Protein AF-A0A4R6KTM1-F1 (afdb_monomer_lite)

Foldseek 3Di:
DDQADDPPPWGDDPQKIWDQAPVRFIKIWDWDDDQQKTKTWIAGPVRPFIDIDMDRDPPPPDDCVVVVSVVVSVSVVD

Organism: NCBI:txid2512215

pLDDT: mean 88.46, std 13.03, range [47.44, 98.25]

Secondary structure (DSSP, 8-state):
------GGG-EE-SS-EEEE-TTS-EEEEEEEEETTEEEEEEEETTSSSEEEEEE---TTT---HHHHHHHHHHHHH-

InterPro domains:
  IPR012338 Beta-lactamase/transpeptidase-like [G3DSA:3.40.710.10] (1-77)

Radius of gyration: 13.01 Å; chains: 1; bounding box: 32×31×32 Å

Structure (mmCIF, N/CA/C/O backbone):
data_AF-A0A4R6KTM1-F1
#
_entry.id   AF-A0A4R6KTM1-F1
#
loop_
_atom_site.group_PDB
_atom_site.id
_atom_site.type_symbol
_atom_site.label_atom_id
_atom_site.label_alt_id
_atom_site.label_comp_id
_atom_site.label_asym_id
_atom_site.label_entity_id
_atom_site.label_seq_id
_atom_site.pdbx_PDB_ins_code
_atom_site.Cartn_x
_atom_site.Cartn_y
_atom_site.Cartn_z
_atom_site.occupancy
_atom_site.B_iso_or_equiv
_atom_site.auth_seq_id
_atom_site.auth_comp_id
_atom_site.auth_asym_id
_atom_site.auth_atom_id
_atom_site.pdbx_PDB_model_num
ATOM 1 N N . MET A 1 1 ? -1.088 25.225 11.548 1.00 47.50 1 MET A N 1
ATOM 2 C CA . MET A 1 1 ? -0.935 23.756 11.464 1.00 47.50 1 MET A CA 1
ATOM 3 C C . MET A 1 1 ? -0.424 23.446 10.067 1.00 47.50 1 MET A C 1
ATOM 5 O O . MET A 1 1 ? -1.061 23.886 9.121 1.00 47.50 1 MET A O 1
ATOM 9 N N . LYS A 1 2 ? 0.767 22.852 9.916 1.00 51.34 2 LYS A N 1
ATOM 10 C CA . LYS A 1 2 ? 1.323 22.586 8.579 1.00 51.34 2 LYS A CA 1
ATOM 11 C C . LYS A 1 2 ? 0.522 21.451 7.940 1.00 51.34 2 LYS A C 1
ATOM 13 O O . LYS A 1 2 ? 0.449 20.368 8.514 1.00 51.34 2 LYS A O 1
ATOM 18 N N . THR A 1 3 ? -0.107 21.719 6.802 1.00 53.03 3 THR A N 1
ATOM 19 C CA . THR A 1 3 ? -0.780 20.694 6.001 1.00 53.03 3 THR A CA 1
ATOM 20 C C . THR A 1 3 ? 0.285 19.748 5.466 1.00 53.03 3 THR A C 1
ATOM 22 O O . THR A 1 3 ? 1.256 20.197 4.860 1.00 53.03 3 THR A O 1
ATOM 25 N N . GLN A 1 4 ? 0.149 18.456 5.741 1.00 55.38 4 GLN A N 1
ATOM 26 C CA . GLN A 1 4 ? 1.079 17.459 5.225 1.00 55.38 4 GLN A CA 1
ATOM 27 C C . GLN A 1 4 ? 0.846 17.321 3.722 1.00 55.38 4 GLN A C 1
ATOM 29 O O . GLN A 1 4 ? -0.252 16.972 3.296 1.00 55.38 4 GLN A O 1
ATOM 34 N N . GLY A 1 5 ? 1.854 17.694 2.937 1.00 47.44 5 GLY A N 1
ATOM 35 C CA . GLY A 1 5 ? 1.817 17.636 1.485 1.00 47.44 5 GLY A CA 1
ATOM 36 C C . GLY A 1 5 ? 2.293 16.275 1.013 1.00 47.44 5 GLY A C 1
ATOM 37 O O . GLY A 1 5 ? 3.494 16.077 0.864 1.00 47.44 5 GLY A O 1
ATOM 38 N N . ILE A 1 6 ? 1.358 15.360 0.784 1.00 57.28 6 ILE A N 1
ATOM 39 C CA . ILE A 1 6 ? 1.584 14.254 -0.141 1.00 57.28 6 ILE A CA 1
ATOM 40 C C . ILE A 1 6 ? 0.593 14.398 -1.288 1.00 57.28 6 ILE A C 1
ATOM 42 O O . ILE A 1 6 ? -0.546 14.841 -1.103 1.00 57.28 6 ILE A O 1
ATOM 46 N N . GLU A 1 7 ? 1.046 14.045 -2.481 1.00 60.53 7 GLU A N 1
ATOM 47 C CA . GLU A 1 7 ? 0.226 14.023 -3.682 1.00 60.53 7 GLU A CA 1
ATOM 48 C C . GLU A 1 7 ? -0.993 13.094 -3.506 1.00 60.53 7 GLU A C 1
ATOM 50 O O . GLU A 1 7 ? -0.957 12.106 -2.769 1.00 60.53 7 GLU A O 1
ATOM 55 N N . GLY A 1 8 ? -2.120 13.443 -4.133 1.00 62.47 8 GLY A N 1
ATOM 56 C CA . GLY A 1 8 ? -3.328 12.607 -4.116 1.00 62.47 8 GLY A CA 1
ATOM 57 C C . GLY A 1 8 ? -4.142 12.615 -2.813 1.00 62.47 8 GLY A C 1
ATOM 58 O O . GLY A 1 8 ? -4.994 11.752 -2.629 1.00 62.47 8 GLY A O 1
ATOM 59 N N . GLY A 1 9 ? -3.914 13.563 -1.894 1.00 66.38 9 GLY A N 1
ATOM 60 C CA . GLY A 1 9 ? -4.713 13.695 -0.662 1.00 66.38 9 GLY A CA 1
ATOM 61 C C . GLY A 1 9 ? -4.375 12.675 0.433 1.00 66.38 9 GLY A C 1
ATOM 62 O O . GLY A 1 9 ? -5.067 12.614 1.454 1.00 66.38 9 GLY A O 1
ATOM 63 N N . LYS A 1 10 ? -3.300 11.901 0.240 1.00 73.31 10 LYS A N 1
ATOM 64 C CA . LYS A 1 10 ? -2.729 11.005 1.249 1.00 73.31 10 LYS A CA 1
ATOM 65 C C . LYS A 1 10 ? -2.173 11.853 2.407 1.00 73.31 10 LYS A C 1
ATOM 67 O O . LYS A 1 10 ? -1.579 12.908 2.194 1.00 73.31 10 LYS A O 1
ATOM 72 N N . LYS A 1 11 ? -2.394 11.418 3.647 1.00 86.12 11 LYS A N 1
ATOM 73 C CA . LYS A 1 11 ? -1.848 12.045 4.868 1.00 86.12 11 LYS A CA 1
ATOM 74 C C . LYS A 1 11 ? -0.732 11.161 5.436 1.00 86.12 11 LYS A C 1
ATOM 76 O O . LYS A 1 11 ? -0.761 9.958 5.192 1.00 86.12 11 LYS A O 1
ATOM 81 N N . TYR A 1 12 ? 0.253 11.730 6.143 1.00 88.06 12 TYR A N 1
ATOM 82 C CA . TYR A 1 12 ? 1.469 11.005 6.554 1.00 88.06 12 TYR A CA 1
ATOM 83 C C . TYR A 1 12 ? 1.893 11.234 8.005 1.00 88.06 12 TYR A C 1
ATOM 85 O O . TYR A 1 12 ? 2.154 12.348 8.442 1.00 88.06 12 TYR A O 1
ATOM 93 N N . GLY A 1 13 ? 2.067 10.167 8.765 1.00 89.88 13 GLY A N 1
ATOM 94 C CA . GLY A 1 13 ? 2.441 10.227 10.173 1.00 89.88 13 GLY A CA 1
ATOM 95 C C . GLY A 1 13 ? 3.917 9.929 10.392 1.00 89.88 13 GLY A C 1
ATOM 96 O O . GLY A 1 13 ? 4.790 10.303 9.613 1.00 89.88 13 GLY A O 1
ATOM 97 N N . LEU A 1 14 ? 4.192 9.195 11.465 1.00 92.56 14 LEU A N 1
ATOM 98 C CA . LEU A 1 14 ? 5.512 8.648 11.766 1.00 92.56 14 LEU A CA 1
ATOM 99 C C . LEU A 1 14 ? 5.778 7.403 10.901 1.00 92.56 14 LEU A C 1
ATOM 101 O O . LEU A 1 14 ? 5.759 6.285 11.402 1.00 92.56 14 LEU A O 1
ATOM 105 N N . GLY A 1 15 ? 5.971 7.597 9.593 1.00 90.06 15 GLY A N 1
ATOM 106 C CA . GLY A 1 15 ? 6.235 6.498 8.649 1.00 90.06 15 GLY A CA 1
ATOM 107 C C . GLY A 1 15 ? 4.992 5.717 8.209 1.00 90.06 15 GLY A C 1
ATOM 108 O O . GLY A 1 15 ? 5.115 4.583 7.753 1.00 90.06 15 GLY A O 1
ATOM 109 N N . LEU A 1 16 ? 3.806 6.305 8.378 1.00 92.50 16 LEU A N 1
ATOM 110 C CA . LEU A 1 16 ? 2.523 5.672 8.090 1.00 92.50 16 LEU A CA 1
ATOM 111 C C . LEU A 1 16 ? 1.658 6.617 7.259 1.00 92.50 16 LEU A C 1
ATOM 113 O O . LEU A 1 16 ? 1.282 7.691 7.735 1.00 92.50 16 LEU A O 1
ATOM 117 N N . ALA A 1 17 ? 1.337 6.216 6.036 1.00 92.50 17 ALA A N 1
ATOM 118 C CA . ALA A 1 17 ? 0.374 6.892 5.187 1.00 92.50 17 ALA A CA 1
ATOM 119 C C . ALA A 1 17 ? -1.056 6.474 5.551 1.00 92.50 17 ALA A C 1
ATOM 121 O O . ALA A 1 17 ? -1.301 5.343 5.976 1.00 92.50 17 ALA A O 1
ATOM 122 N N . TRP A 1 18 ? -2.022 7.367 5.342 1.00 93.75 18 TRP A N 1
ATOM 123 C CA . TRP A 1 18 ? -3.435 6.997 5.353 1.00 93.75 18 TRP A CA 1
A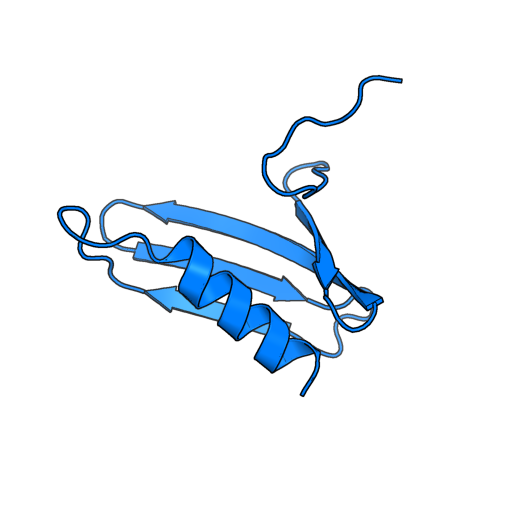TOM 124 C C . TRP A 1 18 ? -4.260 7.796 4.353 1.00 93.75 18 TRP A C 1
ATOM 126 O O . TRP A 1 18 ? -3.955 8.950 4.030 1.00 93.75 18 TRP A O 1
ATOM 136 N N . ARG A 1 19 ? -5.333 7.164 3.878 1.00 92.75 19 ARG A N 1
ATOM 137 C CA . ARG A 1 19 ? -6.326 7.759 2.980 1.00 92.75 19 ARG A CA 1
ATOM 138 C C . ARG A 1 19 ? -7.698 7.140 3.203 1.00 92.75 19 ARG A C 1
ATOM 140 O O . ARG A 1 19 ? -7.806 6.015 3.691 1.00 92.75 19 ARG A O 1
ATOM 147 N N . ASP A 1 20 ? -8.730 7.878 2.822 1.00 93.81 20 ASP A N 1
ATOM 148 C CA . ASP A 1 20 ? -10.090 7.354 2.748 1.00 93.81 20 ASP A CA 1
ATOM 149 C C . ASP A 1 20 ? -10.300 6.780 1.335 1.00 93.81 20 ASP A C 1
ATOM 151 O O . ASP A 1 20 ? -9.978 7.425 0.337 1.00 93.81 20 ASP A O 1
ATOM 155 N N . THR A 1 21 ? -10.759 5.532 1.247 1.00 94.06 21 THR A N 1
ATOM 156 C CA . THR A 1 21 ? -11.116 4.866 -0.020 1.00 94.06 21 THR A CA 1
ATOM 157 C C . THR A 1 21 ? -12.403 5.464 -0.608 1.00 94.06 21 THR A C 1
ATOM 159 O O . THR A 1 21 ? -13.164 6.108 0.122 1.00 94.06 21 THR A O 1
ATOM 162 N N . PRO A 1 22 ? -12.724 5.225 -1.895 1.00 94.69 22 PRO A N 1
ATOM 163 C CA . PRO A 1 22 ? -13.965 5.717 -2.502 1.00 94.69 22 PRO A CA 1
ATOM 164 C C . PRO A 1 22 ? -15.251 5.267 -1.788 1.00 94.69 22 PRO A C 1
ATOM 166 O O . PRO A 1 22 ? -16.258 5.967 -1.853 1.00 94.69 22 PRO A O 1
ATOM 169 N N . CYS A 1 23 ? -15.226 4.133 -1.075 1.00 96.38 23 CYS A N 1
ATOM 170 C CA . CYS A 1 23 ? -16.348 3.654 -0.258 1.00 96.38 23 CYS A CA 1
ATOM 17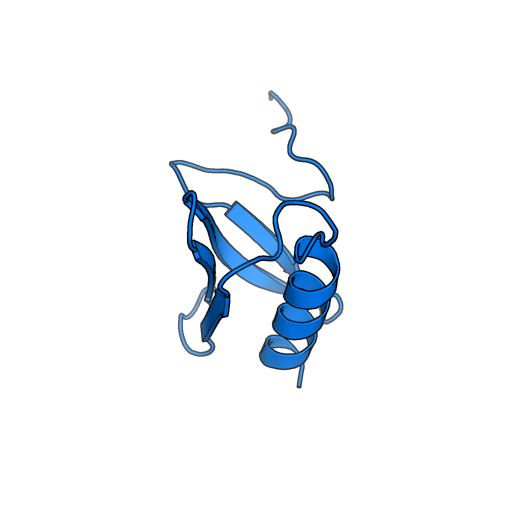1 C C . CYS A 1 23 ? -16.361 4.209 1.183 1.00 96.38 23 CYS A C 1
ATOM 173 O O . CYS A 1 23 ? -17.144 3.749 2.012 1.00 96.38 23 CYS A O 1
ATOM 175 N N . GLY A 1 24 ? -15.512 5.192 1.505 1.00 95.62 24 GLY A N 1
ATOM 176 C CA . GLY A 1 24 ? -15.490 5.876 2.802 1.00 95.62 24 GLY A CA 1
ATOM 177 C C . GLY A 1 24 ? -14.746 5.135 3.917 1.00 95.62 24 GLY A C 1
ATOM 178 O O . GLY A 1 24 ? -14.797 5.561 5.069 1.00 95.62 24 GLY A O 1
ATOM 179 N N . ILE A 1 25 ? -14.045 4.041 3.605 1.00 96.81 25 ILE A N 1
ATOM 180 C CA . ILE A 1 25 ? -13.239 3.293 4.579 1.00 96.81 25 ILE A CA 1
ATOM 181 C C . ILE A 1 25 ? -11.835 3.893 4.637 1.00 96.81 25 ILE A C 1
ATOM 183 O O . ILE A 1 25 ? -11.169 3.988 3.603 1.00 96.81 25 ILE A O 1
ATOM 187 N N . ARG A 1 26 ? -11.362 4.243 5.838 1.00 95.56 26 ARG A N 1
ATOM 188 C CA . ARG A 1 26 ? -9.975 4.665 6.056 1.00 95.56 26 ARG A CA 1
ATOM 189 C C . ARG A 1 26 ? -9.031 3.471 6.092 1.00 95.56 26 ARG A C 1
ATOM 191 O O . ARG A 1 26 ? -9.268 2.511 6.827 1.00 95.56 26 ARG A O 1
ATOM 198 N N . ILE A 1 27 ? -7.937 3.582 5.348 1.00 96.75 27 ILE A N 1
ATOM 199 C CA . ILE A 1 27 ? -6.845 2.611 5.351 1.00 96.75 27 ILE A CA 1
ATOM 200 C C . ILE A 1 27 ? -5.528 3.270 5.743 1.00 96.75 27 ILE A C 1
ATOM 202 O O . ILE A 1 27 ? -5.287 4.436 5.422 1.00 96.75 27 ILE A O 1
ATOM 206 N N . TYR A 1 28 ? -4.682 2.501 6.419 1.00 97.00 28 TYR A N 1
ATOM 207 C CA . TYR A 1 28 ? -3.370 2.896 6.916 1.00 97.00 28 TYR A CA 1
ATOM 208 C C . TYR A 1 28 ? -2.321 1.940 6.371 1.00 97.00 28 TYR A C 1
ATOM 210 O O . TYR A 1 28 ? -2.577 0.741 6.269 1.00 97.00 28 TYR A O 1
ATOM 218 N N . GLY A 1 29 ? -1.146 2.447 6.030 1.00 96.06 29 GLY A N 1
ATOM 219 C CA . GLY A 1 29 ? -0.125 1.617 5.417 1.00 96.06 29 GLY A CA 1
ATOM 220 C C . GLY A 1 29 ? 1.070 2.405 4.932 1.00 96.06 29 GLY A C 1
ATOM 221 O O . GLY A 1 29 ? 1.279 3.551 5.327 1.00 96.06 29 GLY A O 1
ATOM 222 N N . ASN A 1 30 ? 1.855 1.780 4.070 1.00 94.56 30 ASN A N 1
ATOM 223 C CA . ASN A 1 30 ? 2.904 2.465 3.337 1.00 94.56 30 ASN A CA 1
ATOM 224 C C . ASN A 1 30 ? 3.191 1.730 2.029 1.00 94.56 30 ASN A C 1
ATOM 226 O O . ASN A 1 30 ? 2.802 0.568 1.854 1.00 94.56 30 ASN A O 1
ATOM 230 N N . ASP A 1 31 ? 3.889 2.419 1.145 1.00 92.75 31 ASP A N 1
ATOM 231 C CA . ASP A 1 31 ? 4.534 1.831 -0.011 1.00 92.75 31 ASP A CA 1
ATOM 232 C C . ASP A 1 31 ? 6.057 1.887 0.129 1.00 92.75 31 ASP A C 1
ATOM 234 O O . ASP A 1 31 ? 6.612 2.419 1.098 1.00 92.75 31 ASP A O 1
ATOM 238 N N . GLY A 1 32 ? 6.740 1.212 -0.786 1.00 92.12 32 GLY A N 1
ATOM 239 C CA . GLY A 1 32 ? 8.185 1.154 -0.794 1.00 92.12 32 GLY A CA 1
ATOM 240 C C . GLY A 1 32 ? 8.713 0.637 -2.116 1.00 92.12 32 GLY A C 1
ATOM 241 O O . GLY A 1 32 ? 8.332 -0.445 -2.568 1.00 92.12 32 GLY A O 1
ATOM 242 N N . ASP A 1 33 ? 9.654 1.394 -2.668 1.00 90.00 33 ASP A N 1
ATOM 243 C CA . ASP A 1 33 ? 10.316 1.089 -3.924 1.00 90.00 33 ASP A CA 1
ATOM 244 C C . ASP A 1 33 ? 11.762 0.663 -3.684 1.00 90.00 33 ASP A C 1
ATOM 246 O O . ASP A 1 33 ? 12.578 1.385 -3.106 1.00 90.00 33 ASP A O 1
ATOM 250 N N . ALA A 1 34 ? 12.094 -0.519 -4.182 1.00 89.25 34 ALA A N 1
ATOM 251 C CA . ALA A 1 34 ? 13.447 -1.013 -4.340 1.00 89.25 34 ALA A CA 1
ATOM 252 C C . ALA A 1 34 ? 13.681 -1.369 -5.814 1.00 89.25 34 ALA A C 1
ATOM 254 O O . ALA A 1 34 ? 12.748 -1.650 -6.561 1.00 89.25 34 ALA A O 1
ATOM 255 N N . LEU A 1 35 ? 14.949 -1.415 -6.238 1.00 86.12 35 LEU A N 1
ATOM 256 C CA . LEU A 1 35 ? 15.319 -1.589 -7.653 1.00 86.12 35 LEU A CA 1
ATOM 257 C C . LEU A 1 35 ? 14.613 -2.754 -8.367 1.00 86.12 35 LEU A C 1
ATOM 259 O O . LEU A 1 35 ? 14.333 -2.655 -9.553 1.00 86.12 35 LEU A O 1
ATOM 263 N N . ALA A 1 36 ? 14.354 -3.861 -7.674 1.00 90.44 36 ALA A N 1
ATOM 264 C CA . ALA A 1 36 ? 13.722 -5.039 -8.268 1.00 90.44 36 ALA A CA 1
ATOM 265 C C . ALA A 1 36 ? 12.285 -5.281 -7.782 1.00 90.44 36 ALA A C 1
ATOM 267 O O . ALA A 1 36 ? 11.626 -6.179 -8.301 1.00 90.44 36 ALA A O 1
ATOM 268 N N . TYR A 1 37 ? 11.814 -4.527 -6.786 1.00 93.06 37 TYR A N 1
ATOM 269 C CA . TYR A 1 37 ? 10.534 -4.767 -6.131 1.00 93.06 37 TYR A CA 1
ATOM 270 C C . TYR A 1 37 ? 9.894 -3.469 -5.678 1.00 93.06 37 TYR A C 1
ATOM 272 O O . TYR A 1 37 ? 10.529 -2.674 -4.994 1.00 93.06 37 TYR A O 1
ATOM 280 N N . GLN A 1 38 ? 8.610 -3.331 -5.969 1.00 93.94 38 GLN A N 1
ATOM 281 C CA . GLN A 1 38 ? 7.757 -2.332 -5.339 1.00 93.94 38 GLN A CA 1
ATOM 282 C C . GLN A 1 38 ? 6.696 -3.051 -4.524 1.00 93.94 38 GLN A C 1
ATOM 284 O O . GLN A 1 38 ? 6.216 -4.121 -4.924 1.00 93.94 38 GLN A O 1
ATOM 289 N N . ALA A 1 39 ? 6.354 -2.486 -3.375 1.00 95.94 39 ALA A N 1
A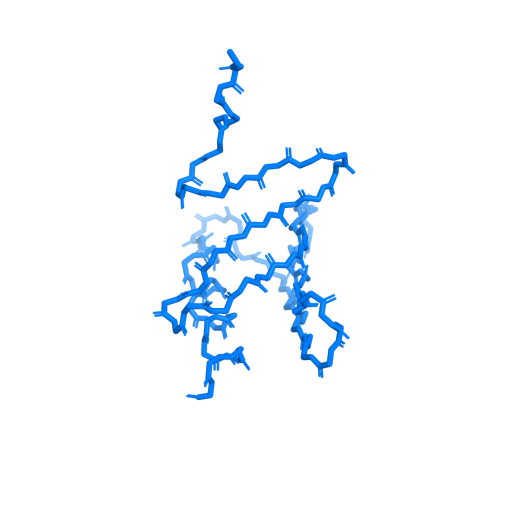TOM 290 C CA . ALA A 1 39 ? 5.347 -3.047 -2.499 1.00 95.94 39 ALA A CA 1
ATOM 291 C C . ALA A 1 39 ? 4.427 -1.970 -1.932 1.00 95.94 39 ALA A C 1
ATOM 293 O O . ALA A 1 39 ? 4.872 -0.886 -1.575 1.00 95.94 39 ALA A O 1
ATOM 294 N N . TRP A 1 40 ? 3.157 -2.330 -1.776 1.00 96.69 40 TRP A N 1
ATOM 295 C CA . TRP A 1 40 ? 2.127 -1.554 -1.094 1.00 96.69 40 TRP A CA 1
ATOM 296 C C . TRP A 1 40 ? 1.497 -2.452 -0.045 1.00 96.69 40 TRP A C 1
ATOM 298 O O . TRP A 1 40 ? 1.116 -3.583 -0.351 1.00 96.69 40 TRP A O 1
ATOM 308 N N . SER A 1 41 ? 1.363 -1.968 1.183 1.00 97.81 41 SER A N 1
ATOM 309 C CA . SER A 1 41 ? 0.705 -2.720 2.248 1.00 97.81 41 SER A CA 1
ATOM 310 C C . SER A 1 41 ? -0.206 -1.807 3.043 1.00 97.81 41 SER A C 1
ATOM 312 O O . SER A 1 41 ? 0.265 -0.849 3.656 1.00 97.81 41 SER A O 1
ATOM 31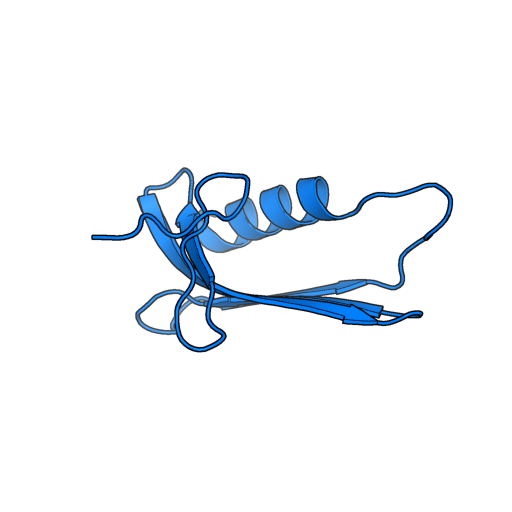4 N N . PHE A 1 42 ? -1.506 -2.104 3.023 1.00 97.75 42 PHE A N 1
ATOM 315 C CA . PHE A 1 42 ? -2.541 -1.308 3.674 1.00 97.75 42 PHE A CA 1
ATOM 316 C C . PHE A 1 42 ? -3.510 -2.176 4.477 1.00 97.75 42 PHE A C 1
ATOM 318 O O . PHE A 1 42 ? -3.846 -3.295 4.087 1.00 97.75 42 PHE A O 1
ATOM 325 N N . ALA A 1 43 ? -4.002 -1.623 5.582 1.00 98.25 43 ALA A N 1
ATOM 326 C CA . ALA A 1 43 ? -4.963 -2.246 6.481 1.00 98.25 43 ALA A CA 1
ATOM 327 C C . ALA A 1 43 ? -6.063 -1.260 6.899 1.00 98.25 43 ALA A C 1
ATOM 329 O O . ALA A 1 43 ? -5.834 -0.051 6.975 1.00 98.25 43 ALA A O 1
ATOM 330 N N . THR A 1 44 ? -7.253 -1.776 7.210 1.00 97.69 44 THR A N 1
ATOM 331 C CA . THR A 1 44 ? -8.295 -1.009 7.909 1.00 97.69 44 THR A CA 1
ATOM 332 C C . THR A 1 44 ? -7.867 -0.677 9.336 1.00 97.69 44 THR A C 1
ATOM 334 O O . THR A 1 44 ? -7.017 -1.355 9.908 1.00 97.69 44 THR A O 1
ATOM 337 N N . GLU A 1 45 ? -8.474 0.352 9.935 1.00 96.75 45 GLU A N 1
ATOM 338 C CA . GLU A 1 45 ? -8.156 0.788 11.309 1.00 96.75 45 GLU A CA 1
ATOM 339 C C . GLU A 1 45 ? -8.253 -0.338 12.347 1.00 96.75 45 GLU A C 1
ATOM 341 O O . GLU A 1 45 ? -7.438 -0.436 13.257 1.00 96.75 45 GLU A O 1
ATOM 346 N N . ASP A 1 46 ? -9.244 -1.214 12.182 1.00 97.00 46 ASP A N 1
ATOM 347 C CA . ASP A 1 46 ? -9.477 -2.375 13.041 1.00 97.00 46 ASP A CA 1
ATOM 348 C C . ASP A 1 46 ? -8.621 -3.602 12.675 1.00 97.00 46 ASP A C 1
ATOM 350 O O . ASP A 1 46 ? -8.746 -4.654 13.301 1.00 97.00 46 ASP A O 1
ATOM 354 N N . GLY A 1 47 ? -7.794 -3.499 11.631 1.00 96.62 47 GLY A N 1
ATOM 355 C CA . GLY A 1 47 ? -6.919 -4.555 11.130 1.00 96.62 47 GLY A CA 1
ATOM 356 C C . GLY A 1 47 ? -7.621 -5.759 10.495 1.00 96.62 47 GLY A C 1
ATOM 357 O O . GLY A 1 47 ? -6.930 -6.698 10.099 1.00 96.62 47 GLY A O 1
ATOM 358 N N . ARG A 1 48 ? -8.958 -5.767 10.381 1.00 96.50 48 ARG A N 1
ATOM 359 C CA . ARG A 1 48 ? -9.731 -6.937 9.915 1.00 96.50 48 ARG A CA 1
ATOM 360 C C . ARG A 1 48 ? -9.680 -7.154 8.405 1.00 96.50 48 ARG A C 1
ATOM 362 O O . ARG A 1 48 ? -9.940 -8.267 7.953 1.00 96.50 48 ARG A O 1
ATOM 369 N N . ARG A 1 49 ? -9.368 -6.119 7.621 1.00 96.88 49 ARG A N 1
ATOM 370 C CA . ARG A 1 49 ? -9.088 -6.233 6.184 1.00 96.88 49 ARG A CA 1
ATOM 371 C C . ARG A 1 49 ? -7.705 -5.678 5.895 1.00 96.88 49 ARG A C 1
ATOM 373 O O . ARG A 1 49 ? -7.368 -4.585 6.344 1.00 96.88 49 ARG A O 1
ATOM 380 N N . GLN A 1 50 ? -6.924 -6.441 5.142 1.00 97.62 50 GLN A N 1
ATOM 381 C CA . GLN A 1 50 ? -5.560 -6.096 4.766 1.00 97.62 50 GLN A CA 1
ATOM 382 C C . GLN A 1 50 ? -5.327 -6.483 3.312 1.00 97.62 50 GLN A C 1
ATOM 384 O O . GLN A 1 50 ? -5.867 -7.481 2.834 1.00 97.62 50 GLN A O 1
ATOM 389 N N . VAL A 1 51 ? -4.517 -5.693 2.622 1.00 98.06 51 VAL A N 1
ATOM 390 C CA . VAL A 1 51 ? -4.077 -5.965 1.260 1.00 98.06 51 VAL A CA 1
ATOM 391 C C . VAL A 1 51 ? -2.597 -5.635 1.155 1.00 98.06 51 VAL A C 1
ATOM 393 O O . VAL A 1 51 ? -2.160 -4.548 1.532 1.00 98.06 51 VAL A O 1
ATOM 396 N N . THR A 1 52 ? -1.832 -6.586 0.630 1.00 98.12 52 THR A N 1
ATOM 397 C CA . THR A 1 52 ? -0.430 -6.389 0.277 1.00 98.12 52 THR A CA 1
ATOM 398 C C . THR A 1 52 ? -0.258 -6.736 -1.191 1.00 98.12 52 THR A C 1
ATOM 400 O O . THR A 1 52 ? -0.645 -7.821 -1.626 1.00 98.12 52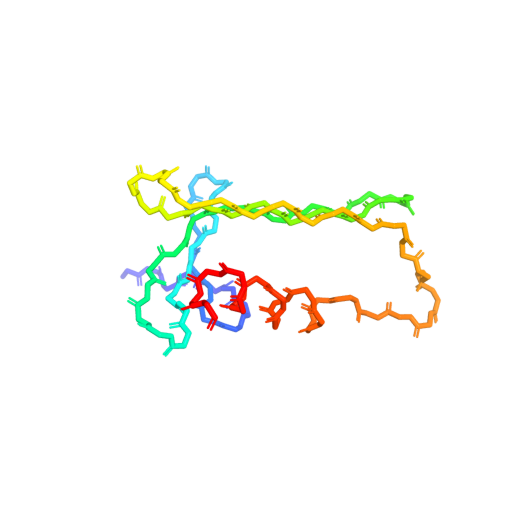 THR A O 1
ATOM 403 N N . VAL A 1 53 ? 0.313 -5.811 -1.952 1.00 97.62 53 VAL A N 1
ATOM 404 C CA . VAL A 1 53 ? 0.668 -5.995 -3.357 1.00 97.62 53 VAL A CA 1
ATOM 405 C C . VAL A 1 53 ? 2.177 -5.881 -3.463 1.00 97.62 53 VAL A C 1
ATOM 407 O O . VAL A 1 53 ? 2.752 -4.933 -2.940 1.00 97.62 53 VAL A O 1
ATOM 410 N N . ALA A 1 54 ? 2.812 -6.840 -4.129 1.00 96.19 54 ALA A N 1
ATOM 411 C CA . ALA A 1 54 ? 4.232 -6.801 -4.441 1.00 96.19 54 ALA A CA 1
ATOM 412 C C . ALA A 1 54 ? 4.415 -7.129 -5.921 1.00 96.19 54 ALA A C 1
ATOM 414 O O . ALA A 1 54 ? 3.838 -8.099 -6.420 1.00 96.19 54 ALA A O 1
ATOM 415 N N . VAL A 1 55 ? 5.200 -6.316 -6.619 1.00 93.62 55 VAL A N 1
ATOM 416 C CA . VAL A 1 55 ? 5.444 -6.457 -8.057 1.00 93.62 55 VAL A CA 1
ATOM 417 C C . VAL A 1 55 ? 6.929 -6.330 -8.349 1.00 93.62 55 VAL A C 1
ATOM 419 O O . VAL A 1 55 ? 7.660 -5.646 -7.635 1.00 93.62 55 VAL A O 1
ATOM 422 N N . THR A 1 56 ? 7.361 -6.960 -9.435 1.00 93.50 56 THR A N 1
ATOM 423 C CA . THR A 1 56 ? 8.645 -6.682 -10.081 1.00 93.50 56 THR A CA 1
ATOM 424 C C . THR A 1 56 ? 8.368 -5.738 -11.256 1.00 93.50 56 THR A C 1
ATOM 426 O O . THR A 1 56 ? 7.820 -6.198 -12.266 1.00 93.50 56 THR A O 1
ATOM 429 N N . PRO A 1 57 ? 8.639 -4.429 -11.134 1.00 87.50 57 PRO A N 1
ATOM 430 C CA . PRO A 1 57 ? 8.201 -3.454 -12.130 1.00 87.50 57 PRO A CA 1
ATOM 431 C C . PRO A 1 57 ? 9.069 -3.451 -13.393 1.00 87.50 57 PRO A C 1
ATOM 433 O O . PRO A 1 57 ? 10.277 -3.686 -13.344 1.00 87.50 57 PRO A O 1
ATOM 436 N N . ASP A 1 58 ? 8.464 -3.091 -14.528 1.00 87.00 58 ASP A N 1
ATOM 437 C CA . ASP A 1 58 ? 9.215 -2.595 -15.686 1.00 87.00 58 ASP A CA 1
ATOM 438 C C . ASP A 1 58 ? 9.514 -1.105 -15.471 1.00 87.00 58 ASP A C 1
ATOM 440 O O . ASP A 1 58 ? 8.717 -0.238 -15.837 1.00 87.00 58 ASP A O 1
ATOM 444 N N . LEU A 1 59 ? 10.680 -0.819 -14.884 1.00 79.25 59 LEU A N 1
ATOM 445 C CA . LEU A 1 59 ? 11.122 0.540 -14.542 1.00 79.25 59 LEU A CA 1
ATOM 446 C C . LEU A 1 59 ? 11.262 1.487 -15.748 1.00 79.25 59 LEU A C 1
ATOM 448 O O . LEU A 1 59 ? 11.425 2.690 -15.557 1.00 79.25 59 LEU A O 1
ATOM 452 N N . LEU A 1 60 ? 11.256 0.976 -16.985 1.00 81.25 60 LEU A N 1
ATOM 453 C CA . LEU A 1 60 ? 11.449 1.789 -18.190 1.00 81.25 60 LEU A CA 1
ATOM 454 C C . LEU A 1 60 ? 10.137 2.160 -18.880 1.00 81.25 60 LEU A C 1
ATOM 456 O O . LEU A 1 60 ? 10.121 3.093 -19.686 1.00 81.25 60 LEU A O 1
ATOM 460 N N . ARG A 1 61 ? 9.061 1.403 -18.643 1.00 78.56 61 ARG A N 1
ATOM 461 C CA . ARG A 1 61 ? 7.828 1.502 -19.441 1.00 78.56 61 ARG A CA 1
ATOM 462 C C . ARG A 1 61 ? 6.538 1.529 -18.633 1.00 78.56 61 ARG A C 1
ATOM 464 O O . ARG A 1 61 ? 5.486 1.743 -19.233 1.00 78.56 61 ARG A O 1
ATOM 471 N N . GLY A 1 62 ? 6.590 1.300 -17.324 1.00 78.06 62 GLY A N 1
ATOM 472 C CA . GLY A 1 62 ? 5.398 1.180 -16.495 1.00 78.06 62 GLY A CA 1
ATOM 473 C C . GLY A 1 62 ? 5.476 1.994 -15.213 1.00 78.06 62 GLY A C 1
ATOM 474 O O . GLY A 1 62 ? 6.510 2.043 -14.558 1.00 78.06 62 GLY A O 1
ATOM 475 N N . ASP A 1 63 ? 4.337 2.575 -14.854 1.00 85.25 63 ASP A N 1
ATOM 476 C CA . ASP A 1 63 ? 4.039 3.078 -13.517 1.00 85.25 63 ASP A CA 1
ATOM 477 C C . ASP A 1 63 ? 2.877 2.235 -12.969 1.00 85.25 63 ASP A C 1
ATOM 479 O O . ASP A 1 63 ? 1.802 2.162 -13.579 1.00 85.25 63 ASP A O 1
ATOM 483 N N . ALA A 1 64 ? 3.127 1.531 -11.866 1.00 89.19 64 ALA A N 1
ATOM 484 C CA . ALA A 1 64 ? 2.167 0.623 -11.253 1.00 89.19 64 ALA A CA 1
ATOM 485 C C . ALA A 1 64 ? 1.190 1.339 -10.307 1.00 89.19 64 ALA A C 1
ATOM 487 O O . ALA A 1 64 ? 0.141 0.765 -10.005 1.00 89.19 64 ALA A O 1
ATOM 488 N N . ASP A 1 65 ? 1.468 2.578 -9.892 1.00 88.44 65 ASP A N 1
ATOM 489 C CA . ASP A 1 65 ? 0.777 3.248 -8.786 1.00 88.44 65 ASP A CA 1
ATOM 490 C C . ASP A 1 65 ? -0.734 3.292 -8.994 1.00 88.44 65 ASP A C 1
ATOM 492 O O . ASP A 1 65 ? -1.505 2.851 -8.145 1.00 88.44 65 ASP A O 1
ATOM 496 N N . LYS A 1 66 ? -1.18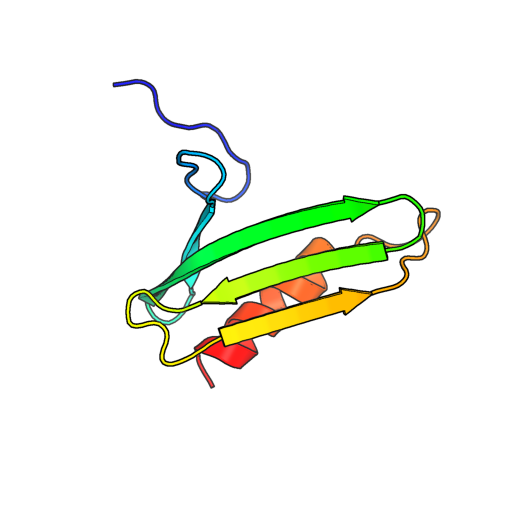3 3.744 -10.171 1.00 90.06 66 LYS A N 1
ATOM 497 C CA . LYS A 1 66 ? -2.621 3.849 -10.482 1.00 90.06 66 LYS A CA 1
ATOM 498 C C . LYS A 1 66 ? -3.321 2.494 -10.504 1.00 90.06 66 LYS A C 1
ATOM 500 O O . LYS A 1 66 ? -4.472 2.390 -10.080 1.00 90.06 66 LYS A O 1
ATOM 505 N N . ALA A 1 67 ? -2.655 1.469 -11.032 1.00 93.06 67 ALA A N 1
ATOM 506 C CA . ALA A 1 67 ? -3.220 0.127 -11.105 1.00 93.06 67 ALA A CA 1
ATOM 507 C C . ALA A 1 67 ? -3.314 -0.500 -9.709 1.00 93.06 67 ALA A C 1
ATOM 509 O O . ALA A 1 67 ? -4.324 -1.127 -9.382 1.00 93.06 67 ALA A O 1
ATOM 510 N N . VAL A 1 68 ? -2.294 -0.288 -8.876 1.00 94.44 68 VAL A N 1
ATOM 511 C CA . VAL A 1 68 ? -2.280 -0.773 -7.498 1.00 94.44 68 VAL A CA 1
ATOM 512 C C . VAL A 1 68 ? -3.284 -0.017 -6.637 1.00 94.44 68 VAL A C 1
ATOM 514 O O . VAL A 1 68 ? -4.047 -0.668 -5.932 1.00 94.44 68 VAL A O 1
ATOM 517 N N . ASP A 1 69 ? -3.381 1.311 -6.737 1.00 93.00 69 ASP A N 1
ATOM 518 C CA . ASP A 1 69 ? -4.381 2.089 -5.995 1.00 93.00 69 ASP A CA 1
ATOM 519 C C . ASP A 1 69 ? -5.813 1.635 -6.342 1.00 93.00 69 ASP A C 1
ATOM 521 O O . ASP A 1 69 ? -6.621 1.410 -5.437 1.00 93.00 69 ASP A O 1
ATOM 525 N N . ALA A 1 70 ? -6.105 1.385 -7.625 1.00 94.94 70 ALA A N 1
ATOM 526 C CA . ALA A 1 70 ? -7.393 0.833 -8.055 1.00 94.94 70 ALA A CA 1
ATOM 527 C C . ALA A 1 70 ? -7.644 -0.590 -7.518 1.00 94.94 70 ALA A C 1
ATOM 529 O O . ALA A 1 70 ? -8.772 -0.933 -7.152 1.00 94.94 70 ALA A O 1
ATOM 530 N N . PHE A 1 71 ? -6.608 -1.431 -7.455 1.00 96.81 71 PHE A N 1
ATOM 531 C CA . PHE A 1 71 ? -6.717 -2.773 -6.885 1.00 96.81 71 PHE A CA 1
ATOM 532 C C . PHE A 1 71 ? -6.938 -2.740 -5.369 1.00 96.81 71 PHE A C 1
ATOM 534 O O . PHE A 1 71 ? -7.791 -3.470 -4.869 1.00 96.81 71 PHE A O 1
ATOM 541 N N . VAL A 1 72 ? -6.214 -1.883 -4.645 1.00 96.50 72 VAL A N 1
ATOM 542 C CA . VAL A 1 72 ? -6.377 -1.668 -3.200 1.00 96.50 72 VAL A CA 1
ATOM 543 C C . VAL A 1 72 ? -7.803 -1.216 -2.897 1.00 96.50 72 VAL A C 1
ATOM 545 O O . VAL A 1 72 ? -8.444 -1.788 -2.016 1.00 96.50 72 VAL A O 1
ATOM 548 N N . ASP A 1 73 ? -8.338 -0.262 -3.661 1.00 96.06 73 ASP A N 1
ATOM 549 C CA . ASP A 1 73 ? -9.721 0.194 -3.499 1.00 96.06 73 ASP A CA 1
ATOM 550 C C . ASP A 1 73 ? -10.716 -0.950 -3.698 1.00 96.06 73 ASP A C 1
ATOM 552 O O . ASP A 1 73 ? -11.596 -1.156 -2.862 1.00 96.06 73 ASP A O 1
ATOM 556 N N . LYS A 1 74 ? -10.541 -1.750 -4.755 1.00 97.25 74 LYS A N 1
ATOM 557 C CA . LYS A 1 74 ? -11.385 -2.921 -5.007 1.00 97.25 74 LYS A CA 1
ATOM 558 C C . LYS A 1 74 ? -11.287 -3.958 -3.883 1.00 97.25 74 LYS A C 1
ATOM 560 O O . LYS A 1 74 ? -12.308 -4.447 -3.417 1.00 97.25 74 LYS A O 1
ATOM 565 N N . ALA A 1 75 ? -10.080 -4.273 -3.419 1.00 97.00 75 ALA A N 1
ATOM 566 C CA . ALA A 1 75 ? -9.857 -5.258 -2.362 1.00 97.00 75 ALA A CA 1
ATOM 567 C C . ALA A 1 75 ? -10.484 -4.837 -1.021 1.00 97.00 75 ALA A C 1
ATOM 569 O O . ALA A 1 75 ? -10.972 -5.680 -0.267 1.00 97.00 75 ALA A O 1
ATOM 570 N N . ILE A 1 76 ? -10.487 -3.536 -0.721 1.00 97.19 76 ILE A N 1
ATOM 571 C CA . ILE A 1 76 ? -11.058 -2.998 0.517 1.00 97.19 76 ILE A CA 1
ATOM 572 C C . ILE A 1 76 ? -12.575 -2.838 0.415 1.00 97.19 76 ILE A C 1
ATOM 574 O O . ILE A 1 76 ? -13.276 -3.209 1.360 1.00 97.19 76 ILE A O 1
ATOM 578 N N . CYS A 1 77 ? -13.086 -2.318 -0.703 1.00 96.19 77 CYS A N 1
ATOM 579 C CA . CYS A 1 77 ? -14.504 -2.001 -0.869 1.00 96.19 77 CYS A CA 1
ATOM 580 C C . CYS A 1 77 ? -15.376 -3.212 -1.254 1.00 96.19 77 CYS A C 1
ATOM 582 O O . CYS A 1 77 ? -16.539 -3.243 -0.851 1.00 96.19 77 CYS A O 1
ATOM 584 N N . GLY A 1 78 ? -14.817 -4.231 -1.924 1.00 88.38 78 GLY A N 1
ATOM 585 C CA . GLY A 1 78 ? -15.552 -5.398 -2.438 1.00 88.38 78 GLY A CA 1
ATOM 586 C C . GLY A 1 78 ? -15.889 -5.276 -3.917 1.00 88.38 78 GLY A C 1
ATOM 587 O O . GLY A 1 78 ? -16.685 -4.378 -4.262 1.00 88.38 78 GLY A O 1
#

Sequence (78 aa):
MKTQGIEGGKKYGLGLAWRDTPCGIRIYGNDGDALAYQAWSFATEDGRRQVTVAVTPDLLRGDADKAVDAFVDKAICG